Protein AF-A0A1B6EHS7-F1 (afdb_monomer_lite)

Sequence (118 aa):
NEIKINAVREAFQSVFSNVLINAVPTDQIKIAPQLVGFAAAFKAAKERIDSILHGNRLKKPIIAIENFLLELEHDKWFELSFMQLYDATNNINLEIFTQAVSIPLEIITHLKAETSPD

Secondary structure (DSSP, 8-state):
-HHHHHHHHHHHHHH-SS--------------SS-BSHHHHHHHHHHHHHHHHHH----S-EEEEEEEEEEEETTEEEEEEEEEEEETTTTEEEEEEPPPEEE-HHHHHHHHHHS---

Organism: NCBI:txid1464854

pLDDT: mean 89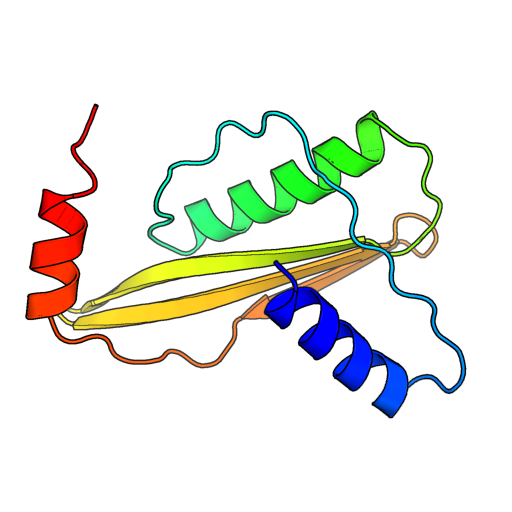.0, std 10.28, range [43.31, 97.69]

Foldseek 3Di:
DVVVQVVVVVVCVVPDVDDDTDDDDQPDDPQQPAAEDDVSQVVSQVSRVVSPVVVDVDQDKDKGKDWHWYDPDVLWIWIKIWMWIDHPNVRDIDIDIDDTDTDHSVVVVVVPVVRDDD

InterPro domains:
  IPR026533 Non-canonical purine NTP phosphatase/PRRC1 [PF01931] (1-114)
  IPR026534 Protein PRRC1 [PTHR23276] (2-118)
  IPR029001 Inosine triphosphate pyrophosphatase-like [G3DSA:3.90.950.10] (1-117)
  IPR029001 Inosine triphosphate pyrophosphatase-like [SSF52972] (1-113)

Structure (mmCIF, N/CA/C/O backbone):
data_AF-A0A1B6EHS7-F1
#
_entry.id   AF-A0A1B6EHS7-F1
#
loop_
_atom_site.group_PDB
_atom_site.id
_atom_site.type_symbol
_atom_site.label_atom_id
_atom_site.label_alt_id
_atom_site.label_comp_id
_atom_site.label_asym_id
_atom_site.label_entity_id
_atom_site.label_seq_id
_atom_site.pdbx_PDB_ins_code
_atom_site.Cartn_x
_atom_site.Cartn_y
_atom_site.Cartn_z
_atom_site.occupancy
_atom_site.B_iso_or_equiv
_atom_site.auth_seq_id
_atom_site.auth_comp_id
_atom_site.auth_asym_id
_atom_site.auth_atom_id
_atom_site.pdbx_PDB_model_num
ATOM 1 N N . ASN A 1 1 ? -9.704 7.287 -5.972 1.00 80.69 1 ASN A N 1
ATOM 2 C CA . ASN A 1 1 ? -9.532 6.149 -6.900 1.00 80.69 1 ASN A CA 1
ATOM 3 C C . ASN A 1 1 ? -10.573 5.098 -6.534 1.00 80.69 1 ASN A C 1
ATOM 5 O O . ASN A 1 1 ? -10.495 4.559 -5.436 1.00 80.69 1 ASN A O 1
ATOM 9 N N . GLU A 1 2 ? -11.560 4.869 -7.401 1.00 87.06 2 GLU A N 1
ATOM 10 C CA . GLU A 1 2 ? -12.687 3.960 -7.130 1.00 87.06 2 GLU A CA 1
ATOM 11 C C . GLU A 1 2 ? -12.266 2.497 -6.973 1.00 87.06 2 GLU A C 1
ATOM 13 O O . GLU A 1 2 ? -12.782 1.817 -6.091 1.00 87.06 2 GLU A O 1
ATOM 18 N N . ILE A 1 3 ? -11.273 2.037 -7.739 1.00 90.44 3 ILE A N 1
ATOM 19 C CA . ILE A 1 3 ? -10.761 0.660 -7.665 1.00 90.44 3 ILE A CA 1
ATOM 20 C C . ILE A 1 3 ? -10.208 0.378 -6.264 1.00 90.44 3 ILE A C 1
ATOM 22 O O . ILE A 1 3 ? -10.586 -0.612 -5.642 1.00 90.44 3 ILE A O 1
ATOM 26 N N . LYS A 1 4 ? -9.383 1.287 -5.721 1.00 90.56 4 LYS A N 1
ATOM 27 C CA . LYS A 1 4 ? -8.847 1.159 -4.353 1.00 90.56 4 LYS A CA 1
ATOM 28 C C . LYS A 1 4 ? -9.966 1.110 -3.309 1.00 90.56 4 LYS A C 1
ATOM 30 O O . LYS A 1 4 ? -9.927 0.290 -2.401 1.00 90.56 4 LYS A O 1
ATOM 35 N N . ILE A 1 5 ? -10.981 1.964 -3.448 1.00 91.06 5 ILE A N 1
ATOM 36 C CA . ILE A 1 5 ? -12.111 2.015 -2.509 1.00 91.06 5 ILE A CA 1
ATOM 37 C C . ILE A 1 5 ? -12.916 0.710 -2.554 1.00 91.06 5 ILE A C 1
ATOM 39 O O . ILE A 1 5 ? -13.290 0.189 -1.504 1.00 91.06 5 ILE A O 1
ATOM 43 N N . ASN A 1 6 ? -13.178 0.182 -3.750 1.00 92.25 6 ASN A N 1
ATOM 44 C CA . ASN A 1 6 ? -13.926 -1.059 -3.928 1.00 92.25 6 ASN A CA 1
ATOM 45 C C . ASN A 1 6 ? -13.161 -2.258 -3.367 1.00 92.25 6 ASN A C 1
ATOM 47 O O . ASN A 1 6 ? -13.744 -3.015 -2.598 1.00 92.25 6 ASN A O 1
ATOM 51 N N . ALA A 1 7 ? -11.854 -2.355 -3.631 1.00 92.19 7 ALA A N 1
ATOM 52 C CA . ALA A 1 7 ? -11.010 -3.410 -3.074 1.00 92.19 7 ALA A CA 1
ATOM 53 C C . ALA A 1 7 ? -11.027 -3.416 -1.535 1.00 92.19 7 ALA A C 1
ATOM 55 O O . ALA A 1 7 ? -11.216 -4.462 -0.917 1.00 92.19 7 ALA A O 1
ATOM 56 N N . VAL A 1 8 ? -10.905 -2.243 -0.897 1.00 93.38 8 VAL A N 1
ATOM 57 C CA . VAL A 1 8 ? -11.014 -2.141 0.569 1.00 93.38 8 VAL A CA 1
ATOM 58 C C . VAL A 1 8 ? -12.423 -2.519 1.034 1.00 93.38 8 VAL A C 1
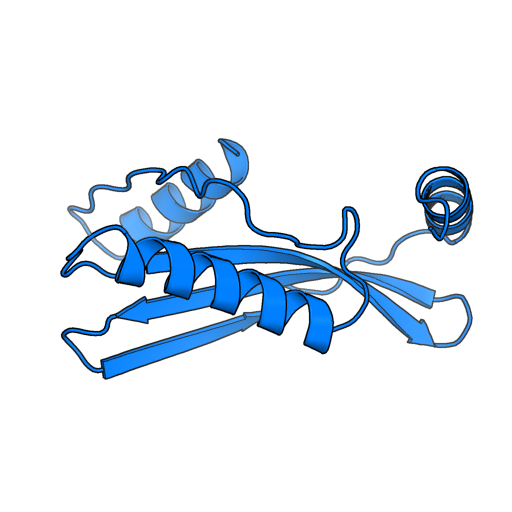ATOM 60 O O . VAL A 1 8 ? -12.567 -3.215 2.035 1.00 93.38 8 VAL A O 1
ATOM 63 N N . ARG A 1 9 ? -13.475 -2.107 0.315 1.00 92.62 9 ARG A N 1
ATOM 64 C CA . ARG A 1 9 ? -14.865 -2.434 0.668 1.00 92.62 9 ARG A CA 1
ATOM 65 C C . ARG A 1 9 ? -15.127 -3.926 0.654 1.00 92.62 9 ARG A C 1
ATOM 67 O O . ARG A 1 9 ? -15.636 -4.435 1.645 1.00 92.62 9 ARG A O 1
ATOM 74 N N . GLU A 1 10 ? -14.747 -4.606 -0.414 1.00 92.50 10 GLU A N 1
ATOM 75 C CA . GLU A 1 10 ? -14.899 -6.053 -0.538 1.00 92.50 10 GLU A CA 1
ATOM 76 C C . GLU A 1 10 ? -14.112 -6.784 0.555 1.00 92.50 10 GLU A C 1
ATOM 78 O O . GLU A 1 10 ? -14.669 -7.632 1.255 1.00 92.50 10 GLU A O 1
ATOM 83 N N . ALA A 1 11 ? -12.853 -6.392 0.784 1.00 92.25 11 ALA A N 1
ATOM 84 C CA . ALA A 1 11 ? -12.018 -6.994 1.820 1.00 92.25 11 ALA A CA 1
ATOM 85 C C . ALA A 1 11 ? -12.631 -6.830 3.219 1.00 92.25 11 ALA A C 1
ATOM 87 O O . ALA A 1 11 ? -12.761 -7.803 3.961 1.00 92.25 11 ALA A O 1
ATOM 88 N N . PHE A 1 12 ? -13.074 -5.623 3.577 1.00 92.69 12 PHE A N 1
ATOM 89 C CA . PHE A 1 12 ? -13.674 -5.374 4.887 1.00 92.69 12 PHE A CA 1
ATOM 90 C C . PHE A 1 12 ? -15.034 -6.045 5.041 1.00 92.69 12 PHE A C 1
ATOM 92 O O . PHE A 1 12 ? -15.302 -6.594 6.103 1.00 92.69 12 PHE A O 1
ATOM 99 N N . GLN A 1 13 ? -15.875 -6.053 4.007 1.00 92.19 13 GLN A N 1
ATOM 100 C CA . GLN A 1 13 ? -17.181 -6.719 4.053 1.00 92.19 13 GLN A CA 1
ATOM 101 C C . GLN A 1 13 ? -17.066 -8.245 4.162 1.00 92.19 13 GLN A C 1
ATOM 103 O O . GLN A 1 13 ? -17.973 -8.886 4.686 1.00 92.19 13 GLN A O 1
ATOM 108 N N . SER A 1 14 ? -15.948 -8.832 3.719 1.00 93.50 14 SER A N 1
ATOM 109 C CA . SER A 1 14 ? -15.690 -10.268 3.885 1.00 93.50 14 SER A CA 1
ATOM 110 C C . SER A 1 14 ? -15.425 -10.677 5.342 1.00 93.50 14 SER A C 1
ATOM 112 O O . SER A 1 14 ? -15.689 -11.817 5.718 1.00 93.50 14 SER A O 1
ATOM 114 N N . VAL A 1 15 ? -14.932 -9.748 6.169 1.00 93.38 15 VAL A N 1
ATOM 115 C CA . VAL A 1 15 ? -14.576 -9.990 7.579 1.00 93.38 15 VAL A CA 1
ATOM 116 C C . VAL A 1 15 ? -15.612 -9.394 8.533 1.00 93.38 15 VAL A C 1
ATOM 118 O O . VAL A 1 15 ? -15.932 -9.983 9.564 1.00 93.38 15 VAL A O 1
ATOM 121 N N . PHE A 1 16 ? -16.152 -8.225 8.197 1.00 90.81 16 PHE A N 1
ATOM 122 C CA . PHE A 1 16 ? -17.064 -7.456 9.030 1.00 90.81 16 PHE A CA 1
ATOM 123 C C . PHE A 1 16 ? -18.429 -7.336 8.352 1.00 90.81 16 PHE A C 1
ATOM 125 O O . PHE A 1 16 ? -18.546 -6.847 7.232 1.00 90.81 16 PHE A O 1
ATOM 132 N N . SER A 1 17 ? -19.491 -7.707 9.064 1.00 82.12 17 SER A N 1
ATOM 133 C CA . SER A 1 17 ? -20.854 -7.730 8.521 1.00 82.12 17 SER A CA 1
ATOM 134 C C . SER A 1 17 ? -21.466 -6.345 8.270 1.00 82.12 17 SER A C 1
ATOM 136 O O . SER A 1 17 ? -22.402 -6.231 7.483 1.00 82.12 17 SER A O 1
ATOM 138 N N . ASN A 1 18 ? -20.969 -5.288 8.924 1.00 84.94 18 ASN A N 1
ATOM 139 C CA . ASN A 1 18 ? -21.494 -3.929 8.770 1.00 84.94 18 ASN A CA 1
ATOM 140 C C . ASN A 1 18 ? -20.377 -2.877 8.870 1.00 84.94 18 ASN A C 1
ATOM 142 O O . ASN A 1 18 ? -20.034 -2.416 9.959 1.00 84.94 18 ASN A O 1
ATOM 146 N N . VAL A 1 19 ? -19.801 -2.504 7.725 1.00 87.56 19 VAL A N 1
ATOM 147 C CA . VAL A 1 19 ? -18.767 -1.464 7.616 1.00 87.56 19 VAL A CA 1
ATOM 148 C C . VAL A 1 19 ? -19.160 -0.449 6.552 1.00 87.56 19 VAL A C 1
ATOM 150 O O . VAL A 1 19 ? -19.568 -0.802 5.446 1.00 87.56 19 VAL A O 1
ATOM 153 N N . LEU A 1 20 ? -18.988 0.830 6.888 1.00 88.94 20 LEU A N 1
ATOM 154 C CA . LEU A 1 20 ? -19.185 1.952 5.980 1.00 88.94 20 LEU A CA 1
ATOM 155 C C . LEU A 1 20 ? -17.827 2.549 5.607 1.00 88.94 20 LEU A C 1
ATOM 157 O O . LEU A 1 20 ? -17.090 3.017 6.476 1.00 88.94 20 LEU A O 1
ATOM 161 N N . ILE A 1 21 ? -17.513 2.533 4.311 1.00 90.88 21 ILE A N 1
ATOM 162 C CA . ILE A 1 21 ? -16.246 3.034 3.769 1.00 90.88 21 ILE A CA 1
ATOM 163 C C . ILE A 1 21 ? -16.488 4.327 3.014 1.00 90.88 21 ILE A C 1
ATOM 165 O O . ILE A 1 21 ? -17.234 4.348 2.033 1.00 90.88 21 ILE A O 1
ATOM 169 N N . ASN A 1 22 ? -15.791 5.373 3.448 1.00 89.31 22 ASN A N 1
ATOM 170 C CA . ASN A 1 22 ? -15.822 6.685 2.824 1.00 89.31 22 ASN A CA 1
ATOM 171 C C . ASN A 1 22 ? -14.461 7.002 2.221 1.00 89.31 22 ASN A C 1
ATOM 173 O O . ASN A 1 22 ? -13.433 6.852 2.880 1.00 89.31 22 ASN A O 1
ATOM 177 N N . ALA A 1 23 ? -14.469 7.498 0.989 1.00 89.00 23 ALA A N 1
ATOM 178 C CA . ALA A 1 23 ? -13.298 8.132 0.415 1.00 89.00 23 ALA A CA 1
ATOM 179 C C . ALA A 1 23 ? -13.133 9.518 1.037 1.00 89.00 23 ALA A C 1
ATOM 181 O O . ALA A 1 23 ? -14.078 10.307 1.045 1.00 89.00 23 ALA A O 1
ATOM 182 N N . VAL A 1 24 ? -11.939 9.810 1.539 1.00 87.94 24 VAL A N 1
ATOM 183 C CA . VAL A 1 24 ? -11.595 11.143 2.030 1.00 87.94 24 VAL A CA 1
ATOM 184 C C . VAL A 1 24 ? -10.606 11.748 1.039 1.00 87.94 24 VAL A C 1
ATOM 186 O O . VAL A 1 24 ? -9.530 11.174 0.850 1.00 87.94 24 VAL A O 1
ATOM 189 N N . PRO A 1 25 ? -10.955 12.851 0.356 1.00 81.94 25 PRO A N 1
ATOM 190 C CA . PRO A 1 25 ? -9.986 13.570 -0.451 1.00 81.94 25 PRO A CA 1
ATOM 191 C C . PRO A 1 25 ? -8.926 14.174 0.472 1.00 81.94 25 PRO A C 1
ATOM 193 O O . PRO A 1 25 ? -9.241 14.737 1.519 1.00 81.94 25 PRO A O 1
ATOM 196 N N . THR A 1 26 ? -7.665 14.027 0.087 1.00 76.06 26 THR A N 1
ATOM 197 C CA . THR A 1 26 ? -6.537 14.670 0.760 1.00 76.06 26 THR A CA 1
ATOM 198 C C . THR A 1 26 ? -6.043 15.788 -0.141 1.00 76.06 26 THR A C 1
ATOM 200 O O . THR A 1 26 ? -5.468 15.508 -1.197 1.00 76.06 26 THR A O 1
ATOM 203 N N . ASP A 1 27 ? -6.284 17.034 0.247 1.00 64.06 27 ASP A N 1
ATOM 204 C CA . ASP A 1 27 ? -5.815 18.183 -0.518 1.00 64.06 27 ASP A CA 1
ATOM 205 C C . ASP A 1 27 ? -4.311 18.399 -0.285 1.00 64.06 27 ASP A C 1
ATOM 207 O O . ASP A 1 27 ? -3.823 18.331 0.840 1.00 64.06 27 ASP A O 1
ATOM 211 N N . GLN A 1 28 ? -3.579 18.683 -1.367 1.00 59.00 28 GLN A N 1
ATOM 212 C CA . GLN A 1 28 ? -2.232 19.276 -1.343 1.00 59.00 28 GLN A CA 1
ATOM 213 C C . GLN A 1 28 ? -1.121 18.501 -0.610 1.00 59.00 28 GLN A C 1
ATOM 215 O O . GLN A 1 28 ? -0.275 19.106 0.050 1.00 59.00 28 GLN A O 1
ATOM 220 N N . ILE A 1 29 ? -1.031 17.182 -0.770 1.00 67.62 29 ILE A N 1
ATOM 221 C CA . ILE A 1 29 ? 0.184 16.481 -0.331 1.00 67.62 29 ILE A CA 1
ATOM 222 C C . ILE A 1 29 ? 1.229 16.582 -1.439 1.00 67.62 29 ILE A C 1
ATOM 224 O O . ILE A 1 29 ? 0.993 16.137 -2.563 1.00 67.62 29 ILE A O 1
ATOM 228 N N . LYS A 1 30 ? 2.382 17.184 -1.126 1.00 74.00 30 LYS A N 1
ATOM 229 C CA . LYS A 1 30 ? 3.538 17.286 -2.030 1.00 74.00 30 LYS A CA 1
ATOM 230 C C . LYS A 1 30 ? 4.268 15.943 -2.120 1.00 74.00 30 LYS A C 1
ATO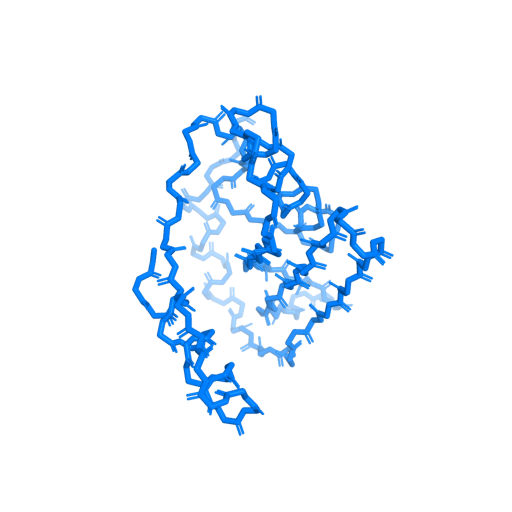M 232 O O . LYS A 1 30 ? 5.409 15.810 -1.685 1.00 74.00 30 LYS A O 1
ATOM 237 N N . ILE A 1 31 ? 3.586 14.949 -2.674 1.00 79.50 31 ILE A N 1
ATOM 238 C CA . ILE A 1 31 ? 4.164 13.650 -3.002 1.00 79.50 31 ILE A CA 1
ATOM 239 C C . ILE A 1 31 ? 4.686 13.716 -4.439 1.00 79.50 31 ILE A C 1
ATOM 241 O O . ILE A 1 31 ? 4.079 14.362 -5.294 1.00 79.50 31 ILE A O 1
ATOM 245 N N . ALA A 1 32 ? 5.818 13.061 -4.702 1.00 83.56 32 ALA A N 1
ATOM 246 C CA . ALA A 1 32 ? 6.332 12.926 -6.059 1.00 83.56 32 ALA A CA 1
ATOM 247 C C . ALA A 1 32 ? 5.277 12.267 -6.976 1.00 83.56 32 ALA A C 1
ATOM 249 O O . ALA A 1 32 ? 4.583 11.352 -6.526 1.00 83.56 32 ALA A O 1
ATOM 250 N N . PRO A 1 33 ? 5.169 12.668 -8.257 1.00 82.12 33 PRO A N 1
ATOM 251 C CA . PRO A 1 33 ? 4.218 12.066 -9.196 1.00 82.12 33 PRO A CA 1
ATOM 252 C C . PRO A 1 33 ? 4.355 10.541 -9.313 1.00 82.12 33 PRO A C 1
ATOM 254 O O . PRO A 1 33 ? 3.356 9.842 -9.459 1.00 82.12 33 PRO A O 1
ATOM 257 N N . GLN A 1 34 ? 5.588 10.035 -9.198 1.00 89.69 34 GLN A N 1
ATOM 258 C CA . GLN A 1 34 ? 5.912 8.615 -9.167 1.00 89.69 34 GLN A CA 1
ATOM 259 C C . GLN A 1 34 ? 6.747 8.299 -7.926 1.00 89.69 34 GLN A C 1
ATOM 261 O O . GLN A 1 34 ? 7.812 8.876 -7.703 1.00 89.69 34 GLN A O 1
ATOM 266 N N . LEU A 1 35 ? 6.276 7.346 -7.128 1.00 93.75 35 LEU A N 1
ATOM 267 C CA . LEU A 1 35 ? 7.009 6.852 -5.970 1.00 93.75 35 LEU A CA 1
ATOM 268 C C . LEU A 1 35 ? 7.988 5.763 -6.393 1.00 93.75 35 LEU A C 1
ATOM 270 O O . LEU A 1 35 ? 7.618 4.839 -7.123 1.00 93.75 35 LEU A O 1
ATOM 274 N N . VAL A 1 36 ? 9.222 5.869 -5.905 1.00 94.94 36 VAL A N 1
ATOM 275 C CA . VAL A 1 36 ? 10.283 4.890 -6.142 1.00 94.94 36 VAL A CA 1
ATOM 276 C C . VAL A 1 36 ? 10.890 4.472 -4.807 1.00 94.94 36 VAL A C 1
ATOM 278 O O . VAL A 1 36 ? 11.364 5.302 -4.031 1.00 94.94 36 VAL A O 1
ATOM 281 N N . GLY A 1 37 ? 10.871 3.170 -4.547 1.00 95.62 37 GLY A N 1
ATOM 282 C CA . GLY A 1 37 ? 11.386 2.553 -3.335 1.00 95.62 37 GLY A CA 1
ATOM 283 C C . GLY A 1 37 ? 10.443 2.626 -2.131 1.00 95.62 37 GLY A C 1
ATOM 284 O O . GLY A 1 37 ? 9.528 3.448 -2.041 1.00 95.62 37 GLY A O 1
ATOM 285 N N . PHE A 1 38 ? 10.719 1.757 -1.157 1.00 95.56 38 PHE A N 1
ATOM 286 C CA . PHE A 1 38 ? 9.913 1.601 0.055 1.00 95.56 38 PHE A CA 1
ATOM 287 C C . PHE A 1 38 ? 9.778 2.891 0.868 1.00 95.56 38 PHE A C 1
ATOM 289 O O . PHE A 1 38 ? 8.692 3.218 1.342 1.00 95.56 38 PHE A O 1
ATOM 296 N N . ALA A 1 39 ? 10.869 3.645 1.020 1.00 94.75 39 ALA A N 1
ATOM 297 C CA . ALA A 1 39 ? 10.881 4.855 1.838 1.00 94.75 39 ALA A CA 1
ATOM 298 C C . ALA A 1 39 ? 9.931 5.935 1.296 1.00 94.75 39 ALA A C 1
ATOM 300 O O . ALA A 1 39 ? 9.249 6.605 2.072 1.00 94.75 39 ALA A O 1
ATOM 301 N N . ALA A 1 40 ? 9.855 6.079 -0.031 1.00 94.19 40 ALA A N 1
ATOM 302 C CA . ALA A 1 40 ? 8.973 7.044 -0.674 1.00 94.19 40 ALA A CA 1
ATOM 303 C C . ALA A 1 40 ? 7.496 6.653 -0.488 1.00 94.19 40 ALA A C 1
ATOM 305 O O . ALA A 1 40 ? 6.680 7.504 -0.134 1.00 94.19 40 ALA A O 1
ATOM 306 N N . ALA A 1 41 ? 7.175 5.361 -0.634 1.00 95.19 41 ALA A N 1
ATOM 307 C CA . ALA A 1 41 ? 5.839 4.815 -0.386 1.00 95.19 41 ALA A CA 1
ATOM 308 C C . ALA A 1 41 ? 5.382 5.005 1.065 1.00 95.19 41 ALA A C 1
ATOM 310 O O . ALA A 1 41 ? 4.282 5.499 1.313 1.00 95.19 41 ALA A O 1
ATOM 311 N N . PHE A 1 42 ? 6.253 4.672 2.019 1.00 94.75 42 PHE A N 1
ATOM 312 C CA . PHE A 1 42 ? 5.973 4.832 3.442 1.00 94.75 42 PHE A CA 1
ATOM 313 C C . PHE A 1 42 ? 5.698 6.293 3.802 1.00 94.75 42 PHE A C 1
ATOM 315 O O . PHE A 1 42 ? 4.697 6.611 4.444 1.00 94.75 42 PHE A O 1
ATOM 322 N N . LYS A 1 43 ? 6.572 7.198 3.347 1.00 94.06 43 LYS A N 1
ATOM 323 C CA . LYS A 1 43 ? 6.428 8.632 3.592 1.00 94.06 43 LYS A CA 1
ATOM 324 C C . LYS A 1 43 ? 5.111 9.166 3.022 1.00 94.06 43 LYS A C 1
ATOM 326 O O . LYS A 1 43 ? 4.393 9.856 3.736 1.00 94.06 43 LYS A O 1
ATOM 331 N N . ALA A 1 44 ? 4.775 8.809 1.784 1.00 93.75 44 ALA A N 1
ATOM 332 C CA . ALA A 1 44 ? 3.544 9.243 1.129 1.00 93.75 44 ALA A CA 1
ATOM 333 C C . ALA A 1 44 ? 2.277 8.779 1.872 1.00 93.75 44 ALA A C 1
ATOM 335 O O . ALA A 1 44 ? 1.391 9.590 2.154 1.00 93.75 44 ALA A O 1
ATOM 336 N N . ALA A 1 45 ? 2.215 7.501 2.259 1.00 93.81 45 ALA A N 1
ATOM 337 C CA . ALA A 1 45 ? 1.079 6.951 2.999 1.00 93.81 45 ALA A CA 1
ATOM 338 C C . ALA A 1 45 ? 0.916 7.620 4.371 1.00 93.81 45 ALA A C 1
ATOM 340 O O . ALA A 1 45 ? -0.197 7.988 4.758 1.00 93.81 45 ALA A O 1
ATOM 341 N N . LYS A 1 46 ? 2.033 7.840 5.073 1.00 92.38 46 LYS A N 1
ATOM 342 C CA . LYS A 1 46 ? 2.044 8.540 6.356 1.00 92.38 46 LYS A CA 1
ATOM 343 C C . LYS A 1 46 ? 1.557 9.979 6.221 1.00 92.38 46 LYS A C 1
ATOM 345 O O . LYS A 1 46 ? 0.671 10.386 6.963 1.00 92.38 46 LYS A O 1
ATOM 350 N N . GLU A 1 47 ? 2.070 10.729 5.247 1.00 91.75 47 GLU A N 1
ATOM 351 C CA . GLU A 1 47 ? 1.635 12.106 4.994 1.00 91.75 47 GLU A CA 1
ATOM 352 C C . GLU A 1 47 ? 0.137 12.180 4.651 1.00 91.75 47 GLU A C 1
ATOM 354 O O . GLU A 1 47 ? -0.546 13.105 5.095 1.00 91.75 47 GLU A O 1
ATOM 359 N N . ARG A 1 48 ? -0.418 11.180 3.944 1.00 90.62 48 ARG A N 1
ATOM 360 C CA . ARG A 1 48 ? -1.873 11.068 3.731 1.00 90.62 48 ARG A CA 1
ATOM 361 C C . ARG A 1 48 ? -2.641 10.920 5.027 1.00 90.62 48 ARG A C 1
ATOM 363 O O . ARG A 1 48 ? -3.577 11.685 5.255 1.00 90.62 48 ARG A O 1
ATOM 370 N N . ILE A 1 49 ? -2.262 9.960 5.862 1.00 91.44 49 ILE A N 1
ATOM 371 C CA . ILE A 1 49 ? -2.934 9.724 7.144 1.00 91.44 49 ILE A CA 1
ATOM 372 C C . ILE A 1 49 ? -2.832 10.974 8.020 1.00 91.44 49 ILE A C 1
ATOM 374 O O . ILE A 1 49 ? -3.852 11.462 8.509 1.00 91.44 49 ILE A O 1
ATOM 378 N N . ASP A 1 50 ? -1.635 11.546 8.137 1.00 89.75 50 ASP A N 1
ATOM 379 C CA . ASP A 1 50 ? -1.390 12.749 8.924 1.00 89.75 50 ASP A CA 1
ATOM 380 C C . ASP A 1 50 ? -2.235 13.924 8.411 1.00 89.75 50 ASP A C 1
ATOM 382 O O . ASP A 1 50 ? -2.862 14.611 9.218 1.00 89.75 50 ASP A O 1
ATOM 386 N N . SER A 1 51 ? -2.350 14.133 7.095 1.00 88.12 51 SER A N 1
ATOM 387 C CA . SER A 1 51 ? -3.186 15.209 6.535 1.00 88.12 51 SER A CA 1
ATOM 388 C C . SER A 1 51 ? -4.659 15.097 6.956 1.00 88.12 51 SER A C 1
ATOM 390 O O . SER A 1 51 ? -5.293 16.097 7.302 1.00 88.12 51 SER A O 1
ATOM 392 N N . ILE A 1 52 ? -5.191 13.872 7.013 1.00 88.00 52 ILE A N 1
ATOM 393 C CA . ILE A 1 52 ? -6.576 13.606 7.410 1.00 88.00 52 ILE A CA 1
ATOM 394 C C . ILE A 1 52 ? -6.757 13.831 8.914 1.00 88.00 52 ILE A C 1
ATOM 396 O O . ILE A 1 52 ? -7.754 14.427 9.321 1.00 88.00 52 ILE A O 1
ATOM 400 N N . LEU A 1 53 ? -5.798 13.388 9.732 1.00 85.62 53 LEU A N 1
ATOM 401 C CA . LEU A 1 53 ? -5.836 13.538 11.191 1.00 85.62 53 LEU A CA 1
ATOM 402 C C . LEU A 1 53 ? -5.726 15.000 11.641 1.00 85.62 53 LEU A C 1
ATOM 404 O O . LEU A 1 53 ? -6.399 15.401 12.591 1.00 85.62 53 LEU A O 1
ATOM 408 N N . HIS A 1 54 ? -4.891 15.800 10.971 1.00 78.50 54 HIS A N 1
ATOM 409 C CA . HIS A 1 54 ? -4.742 17.225 11.277 1.00 78.50 54 HIS A CA 1
ATOM 410 C C . HIS A 1 54 ? -5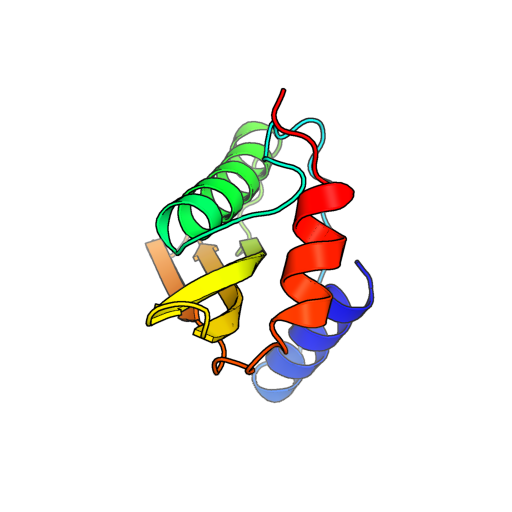.955 18.037 10.805 1.00 78.50 54 HIS A C 1
ATOM 412 O O . HIS A 1 54 ? -6.378 18.961 11.500 1.00 78.50 54 HIS A O 1
ATOM 418 N N . GLY A 1 55 ? -6.528 17.692 9.645 1.00 66.75 55 GLY A N 1
ATOM 419 C CA . GLY A 1 55 ? -7.674 18.398 9.066 1.00 66.75 55 GLY A CA 1
ATOM 420 C C . GLY A 1 55 ? -9.020 18.043 9.701 1.00 66.75 55 GLY A C 1
ATOM 421 O O . GLY A 1 55 ? -9.908 18.888 9.769 1.00 66.75 55 GLY A O 1
ATOM 422 N N . ASN A 1 56 ? -9.184 16.815 10.201 1.00 61.75 56 ASN A N 1
ATOM 423 C CA . ASN A 1 56 ? -10.429 16.345 10.794 1.00 61.75 56 ASN A CA 1
ATOM 424 C C . ASN A 1 56 ? -10.170 15.512 12.056 1.00 61.75 56 ASN A C 1
ATOM 426 O O . ASN A 1 56 ? -9.373 14.580 12.055 1.00 61.75 56 ASN A O 1
ATOM 430 N N . ARG A 1 57 ? -10.952 15.747 13.120 1.00 63.59 57 ARG A N 1
ATOM 431 C CA . ARG A 1 57 ? -10.993 14.877 14.316 1.00 63.59 57 ARG A CA 1
ATOM 432 C C . ARG A 1 57 ? -11.727 13.555 14.034 1.00 63.59 57 ARG A C 1
ATOM 434 O O . ARG A 1 57 ? -12.668 13.196 14.746 1.00 63.59 57 ARG A O 1
ATOM 441 N N . LEU A 1 58 ? -11.354 12.844 12.972 1.00 69.69 58 LEU A N 1
ATOM 442 C CA . LEU A 1 58 ? -11.928 11.540 12.657 1.00 69.69 58 LEU A CA 1
ATOM 443 C C . LEU A 1 58 ? -11.444 10.519 13.689 1.00 69.69 58 LEU A C 1
ATOM 445 O O . LEU A 1 58 ? -10.279 10.149 13.723 1.00 69.69 58 LEU A O 1
ATOM 449 N N . LYS A 1 59 ? -12.367 10.037 14.526 1.00 80.06 59 LYS A N 1
ATOM 450 C CA . LYS A 1 59 ? -12.138 8.935 15.478 1.00 80.06 59 LYS A CA 1
ATOM 451 C C . LYS A 1 59 ? -12.373 7.562 14.832 1.00 80.06 59 LYS A C 1
ATOM 453 O O . LYS A 1 59 ? -13.013 6.701 15.425 1.00 80.06 59 LYS A O 1
ATOM 458 N N . LYS A 1 60 ? -11.978 7.399 13.570 1.00 88.88 60 LYS A N 1
ATOM 459 C CA . LYS A 1 60 ? -12.213 6.181 12.782 1.00 88.88 60 LYS A CA 1
ATOM 460 C C . LYS A 1 60 ? -10.884 5.665 12.233 1.00 88.88 60 LYS A C 1
ATOM 462 O O . LYS A 1 60 ? -10.014 6.497 11.981 1.00 88.88 60 LYS A O 1
ATOM 467 N N . PRO A 1 61 ? -10.744 4.349 11.997 1.00 92.31 61 PRO A N 1
ATOM 468 C CA . PRO A 1 61 ? -9.597 3.814 11.276 1.00 92.31 61 PRO A CA 1
ATOM 469 C C . PRO A 1 61 ? -9.448 4.480 9.906 1.00 92.31 61 PRO A C 1
ATOM 471 O O . PRO A 1 61 ? -10.435 4.669 9.188 1.00 92.31 61 PRO A O 1
ATOM 474 N N . ILE A 1 62 ? -8.216 4.828 9.553 1.00 93.75 62 ILE A N 1
ATOM 475 C CA . ILE A 1 62 ? -7.847 5.428 8.272 1.00 93.75 62 ILE A CA 1
ATOM 476 C C . ILE A 1 62 ? -6.965 4.432 7.535 1.00 93.75 62 I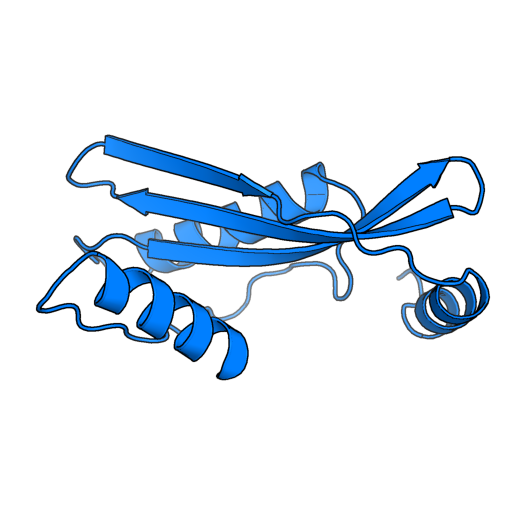LE A C 1
ATOM 478 O O . ILE A 1 62 ? -6.067 3.842 8.130 1.00 93.75 62 ILE A O 1
ATOM 482 N N . ILE A 1 63 ? -7.219 4.256 6.240 1.00 94.62 63 ILE A N 1
ATOM 483 C CA . ILE A 1 63 ? -6.419 3.397 5.371 1.00 94.62 63 ILE A CA 1
ATOM 484 C C . ILE A 1 63 ? -5.822 4.261 4.266 1.00 94.62 63 ILE A C 1
ATOM 486 O O . ILE A 1 63 ? -6.558 4.937 3.544 1.00 94.62 63 ILE A O 1
ATOM 490 N N . ALA A 1 64 ? -4.502 4.215 4.122 1.00 94.12 64 ALA A N 1
ATOM 491 C CA . ALA A 1 64 ? -3.780 4.780 2.990 1.00 94.12 64 ALA A CA 1
ATOM 492 C C . ALA A 1 64 ? -3.154 3.651 2.167 1.00 94.12 64 ALA A C 1
ATOM 494 O O . ALA A 1 64 ? -2.641 2.684 2.726 1.00 94.12 64 ALA A O 1
ATOM 495 N N . ILE A 1 65 ? -3.222 3.770 0.839 1.00 94.94 65 ILE A N 1
ATOM 496 C CA . ILE A 1 65 ? -2.662 2.798 -0.107 1.00 94.94 65 ILE A CA 1
ATOM 497 C C . ILE A 1 65 ? -1.854 3.560 -1.151 1.00 94.94 65 ILE A C 1
ATOM 499 O O . ILE A 1 65 ? -2.433 4.342 -1.914 1.00 94.94 65 ILE A O 1
ATOM 503 N N . GLU A 1 66 ? -0.561 3.275 -1.239 1.00 94.50 66 GLU A N 1
ATOM 504 C CA . GLU A 1 66 ? 0.376 3.885 -2.180 1.00 94.50 66 GLU A CA 1
ATOM 505 C C . GLU A 1 66 ? 1.010 2.852 -3.085 1.00 94.50 66 GLU A C 1
ATOM 507 O O . GLU A 1 66 ? 1.511 1.840 -2.614 1.00 94.50 66 GLU A O 1
ATOM 512 N N . ASN A 1 67 ? 1.034 3.141 -4.379 1.00 95.00 67 ASN A N 1
ATOM 513 C CA . ASN A 1 67 ? 1.701 2.297 -5.358 1.00 95.00 67 ASN A CA 1
ATOM 514 C C . ASN A 1 67 ? 3.081 2.888 -5.623 1.00 95.00 67 ASN A C 1
ATOM 516 O O . ASN A 1 67 ? 3.225 4.110 -5.712 1.00 95.00 67 ASN A O 1
ATOM 520 N N . PHE A 1 68 ? 4.090 2.040 -5.748 1.00 95.94 68 PHE A N 1
ATOM 521 C CA . PHE A 1 68 ? 5.456 2.469 -5.994 1.00 95.94 68 PHE A CA 1
ATOM 522 C C . PHE A 1 68 ? 6.206 1.466 -6.862 1.00 95.94 68 PHE A C 1
ATOM 524 O O . PHE A 1 68 ? 5.866 0.285 -6.941 1.00 95.94 68 PHE A O 1
ATOM 531 N N . LEU A 1 69 ? 7.246 1.974 -7.512 1.00 96.69 69 LEU A N 1
ATOM 532 C CA . LEU A 1 69 ? 8.183 1.181 -8.289 1.00 96.69 69 LEU A CA 1
ATOM 533 C C . LEU A 1 69 ? 9.380 0.803 -7.428 1.00 96.69 69 LEU A C 1
ATOM 535 O O . LEU A 1 69 ? 9.859 1.605 -6.625 1.00 96.69 69 LEU A O 1
ATOM 539 N N . LEU A 1 70 ? 9.894 -0.401 -7.621 1.00 96.81 70 LEU A N 1
ATOM 540 C CA . LEU A 1 70 ? 11.057 -0.905 -6.910 1.00 96.81 70 LEU A CA 1
ATOM 541 C C . LEU A 1 70 ? 12.002 -1.603 -7.880 1.00 96.81 70 LEU A C 1
ATOM 543 O O . LEU A 1 70 ? 11.602 -2.532 -8.574 1.00 96.81 70 LEU A O 1
ATOM 547 N N . GLU A 1 71 ? 13.261 -1.186 -7.876 1.00 95.81 71 GLU A N 1
ATOM 548 C CA . GLU A 1 71 ? 14.350 -1.919 -8.512 1.00 95.81 71 GLU A CA 1
ATOM 549 C C . GLU A 1 71 ? 14.982 -2.845 -7.469 1.00 95.81 71 GLU A C 1
ATOM 551 O O . GLU A 1 71 ? 15.495 -2.374 -6.453 1.00 95.81 71 GLU A O 1
ATOM 556 N N . LEU A 1 72 ? 14.891 -4.160 -7.680 1.00 91.88 72 LEU A N 1
ATOM 557 C CA . LEU A 1 72 ? 15.481 -5.153 -6.768 1.00 91.88 72 LEU A CA 1
ATOM 558 C C . LEU A 1 72 ? 16.884 -5.578 -7.210 1.00 91.88 72 LEU A C 1
ATOM 560 O O . LEU A 1 72 ? 17.754 -5.819 -6.379 1.00 91.88 72 LEU A O 1
ATOM 564 N N . GLU A 1 73 ? 17.095 -5.654 -8.520 1.00 92.75 73 GLU A N 1
ATOM 565 C CA . GLU A 1 73 ? 18.382 -5.906 -9.165 1.00 92.75 73 GLU A CA 1
ATOM 566 C C . GLU A 1 73 ? 18.492 -4.991 -10.385 1.00 92.75 73 GLU A C 1
ATOM 568 O O . GLU A 1 73 ? 17.490 -4.420 -10.813 1.00 92.75 73 GLU A O 1
ATOM 573 N N . HIS A 1 74 ? 19.689 -4.890 -10.965 1.00 94.25 74 HIS A N 1
ATOM 574 C CA . HIS A 1 74 ? 19.931 -4.059 -12.142 1.00 94.25 74 HIS A CA 1
ATOM 575 C C . HIS A 1 74 ? 18.904 -4.334 -13.248 1.00 94.25 74 HIS A C 1
ATOM 577 O O . HIS A 1 74 ? 18.779 -5.473 -13.708 1.00 94.25 74 HIS A O 1
ATOM 583 N N . ASP A 1 75 ? 18.154 -3.294 -13.621 1.00 94.19 75 ASP A N 1
ATOM 584 C CA . ASP A 1 75 ? 17.102 -3.308 -14.641 1.00 94.19 75 ASP A CA 1
ATOM 585 C C . ASP A 1 75 ? 15.917 -4.252 -14.359 1.00 94.19 75 ASP A C 1
ATOM 587 O O . ASP A 1 75 ? 15.037 -4.434 -15.205 1.00 94.19 75 ASP A O 1
ATOM 591 N N . LYS A 1 76 ? 15.821 -4.809 -13.146 1.00 96.56 76 LYS A N 1
ATOM 592 C CA . LYS A 1 76 ? 14.686 -5.631 -12.709 1.00 96.56 76 LYS A CA 1
ATOM 593 C C . LYS A 1 76 ? 13.769 -4.834 -11.801 1.00 96.56 76 LYS A C 1
ATOM 595 O O . LYS A 1 76 ? 13.993 -4.711 -10.592 1.00 96.56 76 LYS A O 1
ATOM 600 N N . TRP A 1 77 ? 12.699 -4.344 -12.411 1.00 97.50 77 TRP A N 1
ATOM 601 C CA . TRP A 1 77 ? 11.721 -3.484 -11.771 1.00 97.50 77 TRP A CA 1
ATOM 602 C C . TRP A 1 77 ? 10.431 -4.219 -11.430 1.00 97.50 77 TRP A C 1
ATOM 604 O O . TRP A 1 77 ? 10.008 -5.153 -12.115 1.00 97.50 77 TRP A O 1
ATOM 614 N N . PHE A 1 78 ? 9.802 -3.762 -10.355 1.00 97.69 78 PHE A N 1
ATOM 615 C CA . PHE A 1 78 ? 8.570 -4.311 -9.822 1.00 97.69 78 PHE A CA 1
ATOM 616 C C . PHE A 1 78 ? 7.625 -3.191 -9.396 1.00 97.69 78 PHE A C 1
ATOM 618 O O . PHE A 1 78 ? 8.070 -2.158 -8.895 1.00 97.69 78 PHE A O 1
ATOM 625 N N . GLU A 1 79 ? 6.324 -3.412 -9.558 1.00 97.19 79 GLU A N 1
ATOM 626 C CA . GLU A 1 79 ? 5.287 -2.628 -8.892 1.00 97.19 79 GLU A CA 1
ATOM 627 C C . GLU A 1 79 ? 4.912 -3.317 -7.586 1.00 97.19 79 GLU A C 1
ATOM 629 O O . GLU A 1 79 ? 4.809 -4.548 -7.513 1.00 97.19 79 GLU A O 1
ATOM 634 N N . LEU A 1 80 ? 4.755 -2.505 -6.547 1.00 97.44 80 LEU A N 1
ATOM 635 C CA . LEU A 1 80 ? 4.201 -2.910 -5.270 1.00 97.44 80 LEU A CA 1
ATOM 636 C C . LEU A 1 80 ? 3.248 -1.827 -4.781 1.00 97.44 80 LEU A C 1
ATOM 638 O O . LEU A 1 80 ? 3.425 -0.639 -5.051 1.00 97.44 80 LEU A O 1
ATOM 642 N N . SER A 1 81 ? 2.293 -2.234 -3.956 1.00 96.31 81 SER A N 1
ATOM 643 C CA . SER A 1 81 ? 1.479 -1.324 -3.169 1.00 96.31 81 SER A CA 1
ATOM 644 C C . SER A 1 81 ? 1.816 -1.463 -1.687 1.00 96.31 81 SER A C 1
ATOM 646 O O . SER A 1 81 ? 1.834 -2.565 -1.141 1.00 96.31 81 SER A O 1
ATOM 648 N N . PHE A 1 82 ? 2.074 -0.337 -1.032 1.00 96.88 82 PHE A N 1
ATOM 649 C CA . PHE A 1 82 ? 2.138 -0.213 0.415 1.00 96.88 82 PHE A CA 1
ATOM 650 C C . PHE A 1 82 ? 0.766 0.188 0.947 1.00 96.88 82 PHE A C 1
ATOM 652 O O . PHE A 1 82 ? 0.162 1.140 0.452 1.00 96.88 82 PHE A O 1
ATOM 659 N N . MET A 1 83 ? 0.276 -0.515 1.961 1.00 95.94 83 MET A N 1
ATOM 660 C CA . MET A 1 83 ? -0.956 -0.175 2.657 1.00 95.94 83 MET A CA 1
ATOM 661 C C . MET A 1 83 ? -0.682 0.012 4.143 1.00 95.94 83 MET A C 1
ATOM 663 O O . MET A 1 83 ? -0.083 -0.852 4.784 1.00 95.94 83 MET A O 1
ATOM 667 N N . GLN A 1 84 ? -1.193 1.113 4.686 1.00 96.12 84 GLN A N 1
ATOM 668 C CA . GLN A 1 84 ? -1.168 1.408 6.109 1.00 96.12 84 GLN A CA 1
ATOM 669 C C . GLN A 1 84 ? -2.593 1.605 6.624 1.00 96.12 84 GLN A C 1
ATOM 671 O O . GLN A 1 84 ? -3.337 2.429 6.089 1.00 96.12 84 GLN A O 1
ATOM 676 N N . LEU A 1 85 ? -2.960 0.867 7.671 1.00 95.56 85 LEU A N 1
ATOM 677 C CA . LEU A 1 85 ? -4.161 1.104 8.463 1.00 95.56 85 LEU A CA 1
ATOM 678 C C . LEU A 1 85 ? -3.752 1.681 9.812 1.00 95.56 85 LEU A C 1
ATOM 680 O O . LEU A 1 85 ? -3.027 1.041 10.570 1.00 95.56 85 LEU A O 1
ATOM 684 N N . TYR A 1 86 ? -4.273 2.861 10.127 1.00 95.19 86 TYR A N 1
ATOM 685 C CA . TYR A 1 86 ? -4.030 3.537 11.390 1.00 95.19 86 TYR A CA 1
ATOM 686 C C . TYR A 1 86 ? -5.342 3.807 12.126 1.00 95.19 86 TYR A C 1
ATOM 688 O O . TYR A 1 86 ? -6.253 4.440 11.591 1.00 95.19 86 TYR A O 1
ATOM 696 N N . ASP A 1 87 ? -5.433 3.346 13.370 1.00 93.69 87 ASP A N 1
ATOM 697 C CA . ASP A 1 87 ? -6.525 3.651 14.289 1.00 93.69 87 ASP A CA 1
ATOM 698 C C . ASP A 1 87 ? -5.960 4.227 15.588 1.00 93.69 87 ASP A C 1
ATOM 700 O O . ASP A 1 87 ? -5.506 3.506 16.481 1.00 93.69 87 ASP A O 1
ATOM 704 N N . ALA A 1 88 ? -6.036 5.553 15.699 1.00 89.81 88 ALA A N 1
ATOM 705 C CA . ALA A 1 88 ? -5.585 6.293 16.871 1.00 89.81 88 ALA A CA 1
ATOM 706 C C . ALA A 1 88 ? -6.377 5.954 18.147 1.00 89.81 88 ALA A C 1
ATOM 708 O O . ALA A 1 88 ? -5.853 6.114 19.245 1.00 89.81 88 ALA A O 1
ATOM 709 N N . THR A 1 89 ? -7.633 5.504 18.027 1.00 90.50 89 THR A N 1
ATOM 710 C CA . THR A 1 89 ? -8.498 5.228 19.188 1.00 90.50 89 THR A CA 1
ATOM 711 C C . THR A 1 89 ? -8.056 3.960 19.904 1.00 90.50 89 THR A C 1
ATOM 713 O O . THR A 1 89 ? -8.023 3.923 21.131 1.00 90.50 89 THR A O 1
ATOM 716 N N . ASN A 1 90 ? -7.699 2.936 19.128 1.00 92.50 90 ASN A N 1
ATOM 717 C CA . ASN A 1 90 ? -7.280 1.631 19.637 1.00 92.50 90 ASN A CA 1
ATOM 718 C C . ASN A 1 90 ? -5.754 1.443 19.630 1.00 92.50 90 ASN A C 1
ATOM 720 O O . ASN A 1 90 ? -5.275 0.370 19.988 1.00 92.50 90 ASN A O 1
ATOM 724 N N . ASN A 1 91 ? -4.994 2.471 19.234 1.00 91.94 91 ASN A N 1
ATOM 725 C CA . ASN A 1 91 ? -3.539 2.431 19.075 1.00 91.94 91 ASN A CA 1
ATOM 726 C C . ASN A 1 91 ? -3.070 1.287 18.153 1.00 91.94 91 ASN A C 1
ATOM 728 O O . ASN A 1 91 ? -2.141 0.544 18.471 1.00 91.94 91 ASN A O 1
ATOM 732 N N . ILE A 1 92 ? -3.745 1.131 17.012 1.00 94.94 92 ILE A N 1
ATOM 733 C CA . ILE A 1 92 ? -3.426 0.118 16.002 1.00 94.94 92 ILE A CA 1
ATOM 734 C C . ILE A 1 92 ? -2.712 0.799 14.835 1.00 94.94 92 ILE A C 1
ATOM 736 O O . ILE A 1 92 ? -3.226 1.759 14.263 1.00 94.94 92 ILE A O 1
ATOM 740 N N . ASN A 1 93 ? -1.552 0.263 14.457 1.00 95.25 93 ASN A N 1
ATOM 741 C CA . ASN A 1 93 ? -0.858 0.597 13.218 1.00 95.25 93 ASN A CA 1
ATOM 742 C C . ASN A 1 93 ? -0.497 -0.706 12.498 1.00 95.25 93 ASN A C 1
ATOM 744 O O . ASN A 1 93 ? 0.297 -1.492 13.015 1.00 95.25 93 ASN A O 1
ATOM 748 N N . LEU A 1 94 ? -1.112 -0.952 11.343 1.00 96.12 94 LEU A N 1
ATOM 749 C CA . LEU A 1 94 ? -0.859 -2.126 10.512 1.00 96.12 94 LEU A CA 1
ATOM 750 C C . LEU A 1 94 ? -0.275 -1.684 9.180 1.00 96.12 94 LEU A C 1
ATOM 752 O O . LEU A 1 94 ? -0.808 -0.784 8.536 1.00 96.12 94 LEU A O 1
ATOM 756 N N . GLU A 1 95 ? 0.782 -2.362 8.757 1.00 96.75 95 GLU A N 1
ATOM 757 C CA . GLU A 1 95 ? 1.549 -2.039 7.561 1.00 96.75 95 GLU A CA 1
ATOM 758 C C . GLU A 1 95 ? 1.761 -3.316 6.754 1.00 96.75 95 GLU A C 1
ATOM 760 O O . GLU A 1 95 ? 2.176 -4.343 7.295 1.00 96.75 95 GLU A O 1
ATOM 765 N N . ILE A 1 96 ? 1.444 -3.274 5.462 1.00 96.06 96 ILE A N 1
ATOM 766 C CA . ILE A 1 96 ? 1.580 -4.429 4.574 1.00 96.06 96 ILE A CA 1
ATOM 767 C C . ILE A 1 96 ? 1.975 -3.998 3.165 1.00 96.06 96 ILE A C 1
ATOM 769 O O . ILE A 1 96 ? 1.595 -2.928 2.689 1.00 96.06 96 ILE A O 1
ATOM 773 N N . PHE A 1 97 ? 2.720 -4.870 2.491 1.00 96.06 97 PHE A N 1
ATOM 774 C CA . PHE A 1 97 ? 3.043 -4.754 1.076 1.00 96.06 97 PHE A CA 1
ATOM 775 C C . PHE A 1 97 ? 2.292 -5.818 0.284 1.00 96.06 97 PHE A C 1
ATOM 777 O O . PHE A 1 97 ? 2.145 -6.954 0.741 1.00 96.06 97 PHE A O 1
ATOM 784 N N . THR A 1 98 ? 1.831 -5.467 -0.911 1.00 96.06 98 THR A N 1
ATOM 785 C CA . THR A 1 98 ? 1.324 -6.460 -1.859 1.00 96.06 98 THR A CA 1
ATOM 786 C C . THR A 1 98 ? 2.460 -7.310 -2.417 1.00 96.06 98 THR A C 1
ATOM 788 O O . THR A 1 98 ? 3.644 -6.995 -2.279 1.00 96.06 98 THR A O 1
ATOM 791 N N . GLN A 1 99 ? 2.089 -8.396 -3.092 1.00 96.56 99 GLN A N 1
ATOM 792 C CA . GLN A 1 99 ? 3.030 -9.152 -3.904 1.00 96.56 99 GLN A CA 1
ATOM 793 C C . GLN A 1 99 ? 3.646 -8.252 -4.984 1.00 96.56 99 GLN A C 1
ATOM 795 O O . GLN A 1 99 ? 2.947 -7.441 -5.591 1.00 96.56 99 GLN A O 1
ATOM 800 N N . ALA A 1 100 ? 4.945 -8.429 -5.223 1.00 96.38 100 ALA A N 1
ATOM 801 C CA . ALA A 1 100 ? 5.665 -7.738 -6.280 1.00 96.38 100 ALA A CA 1
ATOM 802 C C . ALA A 1 100 ? 5.261 -8.256 -7.664 1.00 96.38 100 ALA A C 1
ATOM 804 O O . ALA A 1 100 ? 5.289 -9.464 -7.916 1.00 96.38 100 ALA A O 1
ATOM 805 N N . VAL A 1 101 ? 4.936 -7.332 -8.566 1.00 97.44 101 VAL A N 1
ATOM 806 C CA . VAL A 1 101 ? 4.606 -7.627 -9.964 1.00 97.44 101 VAL A CA 1
ATOM 807 C C . VAL A 1 101 ? 5.739 -7.126 -10.843 1.00 97.44 101 VAL A C 1
ATOM 809 O O . VAL A 1 101 ? 6.038 -5.937 -10.839 1.00 97.44 101 VAL A O 1
ATOM 812 N N . SER A 1 102 ? 6.393 -8.024 -11.581 1.00 97.31 102 SER A N 1
ATOM 813 C CA . SER A 1 102 ? 7.504 -7.645 -12.460 1.00 97.31 102 SER A CA 1
ATOM 814 C C . SER A 1 102 ? 7.027 -6.723 -13.582 1.00 97.31 102 SER A C 1
ATOM 816 O O . SER A 1 102 ? 5.996 -6.979 -14.206 1.00 97.31 102 SER A O 1
ATOM 818 N N . ILE A 1 103 ? 7.797 -5.665 -13.839 1.00 96.88 103 ILE A N 1
ATOM 819 C CA . ILE A 1 103 ? 7.553 -4.705 -14.911 1.00 96.88 103 ILE A CA 1
ATOM 820 C C . ILE A 1 103 ? 8.686 -4.810 -15.942 1.00 96.88 103 ILE A C 1
ATOM 822 O O . ILE A 1 103 ? 9.855 -4.720 -15.560 1.00 96.88 103 ILE A O 1
ATOM 826 N N . PRO A 1 104 ? 8.363 -4.958 -17.240 1.00 96.56 104 PRO A N 1
ATOM 827 C CA . PRO A 1 104 ? 9.345 -4.878 -18.316 1.00 96.56 104 PRO A CA 1
ATOM 828 C C . PRO A 1 104 ? 10.122 -3.553 -18.314 1.00 96.56 104 PRO A C 1
ATOM 830 O O . PRO A 1 104 ? 9.549 -2.477 -18.110 1.00 96.56 104 PRO A O 1
ATOM 833 N N . LEU A 1 105 ? 11.428 -3.623 -18.584 1.00 94.31 105 LEU A N 1
ATOM 834 C CA . LEU A 1 105 ? 12.325 -2.464 -18.577 1.00 94.31 105 LEU A CA 1
ATOM 835 C C . LEU A 1 105 ? 11.905 -1.387 -19.587 1.00 94.31 105 LEU A C 1
ATOM 837 O O . LEU A 1 105 ? 12.102 -0.195 -19.347 1.00 94.31 105 LEU A O 1
ATOM 841 N N . GLU A 1 106 ? 11.298 -1.787 -20.702 1.00 95.12 106 GLU A N 1
ATOM 842 C CA . GLU A 1 106 ? 10.806 -0.879 -21.735 1.00 95.12 106 GLU A CA 1
ATOM 843 C C . GLU A 1 106 ? 9.770 0.082 -21.144 1.00 95.12 106 GLU A C 1
ATOM 845 O O . GLU A 1 106 ? 9.862 1.293 -21.338 1.00 95.12 106 GLU A O 1
ATOM 850 N N . ILE A 1 107 ? 8.841 -0.435 -20.331 1.00 94.12 107 ILE A N 1
ATOM 851 C CA . ILE A 1 107 ? 7.816 0.373 -19.658 1.00 94.12 107 ILE A CA 1
ATOM 852 C C . ILE A 1 107 ? 8.468 1.354 -18.681 1.00 94.12 107 ILE A C 1
ATOM 854 O O . ILE A 1 107 ? 8.114 2.528 -18.662 1.00 94.12 107 ILE A O 1
ATOM 858 N N . ILE A 1 108 ? 9.457 0.907 -17.904 1.00 94.06 108 ILE A N 1
ATOM 859 C CA . ILE A 1 108 ? 10.182 1.772 -16.960 1.00 94.06 108 ILE A CA 1
ATOM 860 C C . ILE A 1 108 ? 10.934 2.885 -17.689 1.00 94.06 108 ILE A C 1
ATOM 862 O O . ILE A 1 108 ? 10.948 4.025 -17.230 1.00 94.06 108 ILE A O 1
ATOM 866 N N . THR A 1 109 ? 11.548 2.569 -18.826 1.00 91.44 109 THR A N 1
ATOM 867 C CA . THR A 1 109 ? 12.249 3.546 -19.665 1.00 91.44 109 THR A CA 1
ATOM 868 C C . THR A 1 109 ? 11.288 4.613 -20.182 1.00 91.44 109 THR A C 1
ATOM 870 O O . THR A 1 109 ? 11.600 5.801 -20.105 1.00 91.44 109 THR A O 1
ATOM 873 N N . HIS A 1 110 ? 10.100 4.207 -20.638 1.00 90.69 110 HIS A N 1
ATOM 874 C CA . HIS A 1 110 ? 9.047 5.138 -21.037 1.00 90.69 110 HIS A CA 1
ATOM 875 C C . HIS A 1 110 ? 8.578 6.011 -19.867 1.00 90.69 110 HIS A C 1
ATOM 877 O O . HIS A 1 110 ? 8.560 7.232 -19.996 1.00 90.69 110 HIS A O 1
ATOM 883 N N . LEU A 1 111 ? 8.300 5.414 -18.703 1.00 88.38 111 LEU A N 1
ATOM 884 C CA . LEU A 1 111 ? 7.882 6.153 -17.507 1.00 88.38 111 LEU A CA 1
ATOM 885 C C . LEU A 1 111 ? 8.929 7.188 -17.079 1.00 88.38 111 LEU A C 1
ATOM 887 O O . LEU A 1 111 ? 8.577 8.332 -16.820 1.00 88.38 111 LEU A O 1
ATOM 891 N N . LYS A 1 112 ? 10.217 6.822 -17.069 1.00 86.38 112 LYS A N 1
ATOM 892 C CA . LYS A 1 112 ? 11.319 7.743 -16.738 1.00 86.38 112 LYS A CA 1
ATOM 893 C C . LYS A 1 112 ? 11.403 8.934 -17.695 1.00 86.38 112 LYS A C 1
ATOM 895 O O . LYS A 1 112 ? 11.795 10.013 -17.266 1.00 86.38 112 LYS A O 1
ATOM 900 N N . ALA A 1 113 ? 11.058 8.753 -18.970 1.00 84.75 113 ALA A N 1
ATOM 901 C CA . ALA A 1 113 ? 11.026 9.846 -19.940 1.00 84.75 113 ALA A CA 1
ATOM 902 C C . ALA A 1 113 ? 9.844 10.806 -19.709 1.00 84.75 113 ALA A C 1
ATOM 904 O O . ALA A 1 113 ? 9.954 11.993 -20.009 1.00 84.75 113 ALA A O 1
ATOM 905 N N . GLU A 1 114 ? 8.729 10.305 -19.172 1.00 82.12 114 GLU A N 1
ATOM 906 C CA . GLU A 1 114 ? 7.526 11.093 -18.872 1.00 82.12 114 GLU A CA 1
ATOM 907 C C . GLU A 1 114 ? 7.597 11.784 -17.502 1.00 82.12 114 GLU A C 1
ATOM 909 O O . GLU A 1 114 ? 7.083 12.889 -17.329 1.00 82.12 114 GLU A O 1
ATOM 914 N N . THR A 1 115 ? 8.272 11.172 -16.529 1.00 73.12 115 THR A N 1
ATOM 915 C CA . THR A 1 115 ? 8.568 11.771 -15.225 1.00 73.12 115 THR A CA 1
ATOM 916 C C . THR A 1 115 ? 9.929 12.464 -15.282 1.00 73.12 115 THR A C 1
ATOM 918 O O . THR A 1 115 ? 10.929 11.917 -14.817 1.00 73.12 115 THR A O 1
ATOM 921 N N . SER A 1 116 ? 9.986 13.652 -15.894 1.00 57.47 116 SER A N 1
ATOM 922 C CA . SER A 1 116 ? 11.204 14.477 -15.905 1.00 57.47 116 SER A CA 1
ATOM 923 C C . SER A 1 116 ? 11.693 14.727 -14.469 1.00 57.47 116 SER A C 1
ATOM 925 O O . SER A 1 116 ? 10.860 14.966 -13.590 1.00 57.47 116 SER A O 1
ATOM 927 N N . PRO A 1 117 ? 13.011 14.702 -14.199 1.00 52.41 117 PRO A N 1
ATOM 928 C CA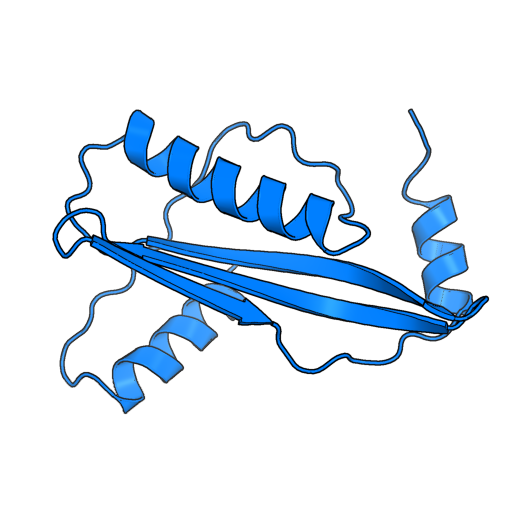 . PRO A 1 117 ? 13.529 15.278 -12.971 1.00 52.41 117 PRO A CA 1
ATOM 929 C C . PRO A 1 117 ? 13.340 16.797 -13.074 1.00 52.41 117 PRO A C 1
ATOM 931 O O . PRO A 1 117 ? 13.863 17.413 -14.004 1.00 52.41 117 PRO A O 1
ATOM 934 N N . ASP A 1 118 ? 12.553 17.380 -12.175 1.00 43.31 118 ASP A N 1
ATOM 935 C CA . ASP A 1 118 ? 12.762 18.782 -11.798 1.00 43.31 118 ASP A CA 1
ATOM 936 C C . ASP A 1 118 ? 14.095 18.903 -11.038 1.00 43.31 118 ASP A C 1
ATOM 938 O O . ASP A 1 118 ? 14.382 18.010 -10.199 1.00 43.31 118 ASP A O 1
#

Radius of gyration: 15.94 Å; chains: 1; bounding box: 41×30×41 Å